Protein AF-A0A1Y3EI95-F1 (afdb_monomer_lite)

Foldseek 3Di:
DDFQFDDKDADVVFLWIWTFHKQKIFIAGNVRHTDDMDGNDQAQADDPCPDDPPGDHGHDRDIWGFQDWEADPVVQWIWTWTLGPQTWIWTAHNVYRHRTDPVDPRDNDDGSDPPDHDYDDDDDDPVD

pLDDT: mean 85.3, std 13.79, range [48.12, 97.56]

Organism: NCBI:txid6335

Structure (mmCIF, N/CA/C/O backbone):
data_AF-A0A1Y3EI95-F1
#
_entry.id   AF-A0A1Y3EI95-F1
#
loop_
_atom_site.group_PDB
_atom_site.id
_atom_site.type_symbol
_atom_site.label_atom_id
_atom_site.label_alt_id
_atom_site.label_comp_id
_atom_site.label_asym_id
_atom_site.label_entity_id
_atom_site.label_seq_id
_atom_site.pdbx_PDB_ins_code
_atom_site.Cartn_x
_atom_site.Cartn_y
_atom_site.Cartn_z
_atom_site.occupancy
_atom_site.B_iso_or_equiv
_atom_site.auth_seq_id
_atom_site.auth_comp_id
_atom_site.auth_asym_id
_atom_site.auth_atom_id
_atom_site.pdbx_PDB_model_num
ATOM 1 N N . MET A 1 1 ? -16.017 -9.640 -7.276 1.00 48.12 1 MET A N 1
ATOM 2 C CA . MET A 1 1 ? -14.740 -8.898 -7.353 1.00 48.12 1 MET A CA 1
ATOM 3 C C . MET A 1 1 ? -13.658 -9.841 -6.858 1.00 48.12 1 MET A C 1
ATOM 5 O O . MET A 1 1 ? -13.795 -10.327 -5.745 1.00 48.12 1 MET A O 1
ATOM 9 N N . VAL A 1 2 ? -12.689 -10.209 -7.697 1.00 50.47 2 VAL A N 1
ATOM 10 C CA . VAL A 1 2 ? -11.598 -11.124 -7.316 1.00 50.47 2 VAL A CA 1
ATOM 11 C C . VAL A 1 2 ? -10.387 -10.266 -6.974 1.00 50.47 2 VAL A C 1
ATOM 13 O O . VAL A 1 2 ? -9.970 -9.453 -7.795 1.00 50.47 2 VAL A O 1
ATOM 16 N N . PHE A 1 3 ? -9.857 -10.409 -5.762 1.00 52.97 3 PHE A N 1
ATOM 17 C CA . PHE A 1 3 ? -8.647 -9.716 -5.337 1.00 52.97 3 PHE A CA 1
ATOM 18 C C . PHE A 1 3 ? -7.456 -10.666 -5.462 1.00 52.97 3 PHE A C 1
ATOM 20 O O . PHE A 1 3 ? -7.481 -11.760 -4.905 1.00 52.97 3 PHE A O 1
ATOM 27 N N . PHE A 1 4 ? -6.403 -10.239 -6.155 1.00 60.66 4 PHE A N 1
ATOM 28 C CA . PHE A 1 4 ? -5.096 -10.889 -6.072 1.00 60.66 4 PHE A CA 1
ATOM 29 C C . PHE A 1 4 ? -4.398 -10.365 -4.816 1.00 60.66 4 PHE A C 1
ATOM 31 O O . PHE A 1 4 ? -3.706 -9.348 -4.860 1.00 60.66 4 PHE A O 1
ATOM 38 N N . LEU A 1 5 ? -4.716 -10.995 -3.683 1.00 65.75 5 LEU A N 1
ATOM 39 C CA . LEU A 1 5 ? -4.267 -10.617 -2.344 1.00 65.75 5 LEU A CA 1
ATOM 40 C C . LEU A 1 5 ? -2.812 -11.035 -2.135 1.00 65.75 5 LEU A C 1
ATOM 42 O O . LEU A 1 5 ? -2.454 -12.166 -2.453 1.00 65.75 5 LEU A O 1
ATOM 46 N N . VAL A 1 6 ? -2.008 -10.137 -1.569 1.00 81.00 6 VAL A N 1
ATOM 47 C CA . VAL A 1 6 ? -0.659 -10.457 -1.084 1.00 81.00 6 VAL A CA 1
ATOM 48 C C . VAL A 1 6 ? -0.623 -10.324 0.436 1.00 81.00 6 VAL A C 1
ATOM 50 O O . VAL A 1 6 ? -0.241 -11.265 1.114 1.00 81.00 6 VAL A O 1
AT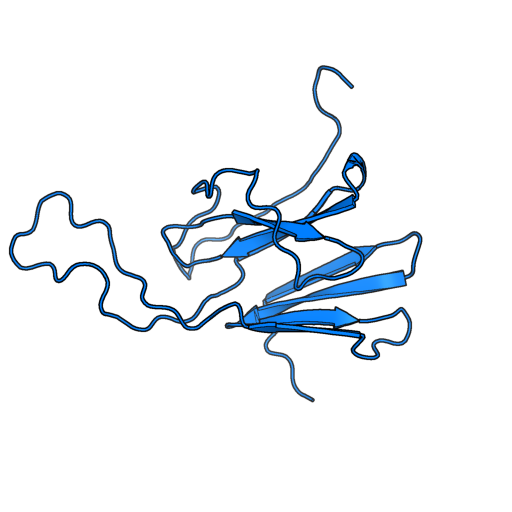OM 53 N N . GLU A 1 7 ? -1.127 -9.210 0.973 1.00 90.69 7 GLU A N 1
ATOM 54 C CA . GLU A 1 7 ? -1.109 -8.918 2.410 1.00 90.69 7 GLU A CA 1
ATOM 55 C C . GLU A 1 7 ? -2.451 -8.350 2.893 1.00 90.69 7 GLU A C 1
ATOM 57 O O . GLU A 1 7 ? -3.144 -7.629 2.162 1.00 90.69 7 GLU A O 1
ATOM 62 N N . VAL A 1 8 ? -2.809 -8.630 4.150 1.00 94.94 8 VAL A N 1
ATOM 63 C CA . VAL A 1 8 ? -4.029 -8.117 4.792 1.00 94.94 8 VAL A CA 1
ATOM 64 C C . VAL A 1 8 ? -3.781 -7.765 6.255 1.00 94.94 8 VAL A C 1
ATOM 66 O O . VAL A 1 8 ? -3.193 -8.542 7.001 1.00 94.94 8 VAL A O 1
ATOM 69 N N . VAL A 1 9 ? -4.262 -6.595 6.681 1.00 96.25 9 VAL A N 1
ATOM 70 C CA . VAL A 1 9 ? -4.227 -6.170 8.089 1.00 96.25 9 VAL A CA 1
ATOM 71 C C . VAL A 1 9 ? -5.550 -5.535 8.501 1.00 96.25 9 VAL A C 1
ATOM 73 O O . VAL A 1 9 ? -6.162 -4.775 7.747 1.00 96.25 9 VAL A O 1
ATOM 76 N N . GLU A 1 10 ? -5.980 -5.808 9.729 1.00 95.56 10 GLU A N 1
ATOM 77 C CA . GLU A 1 10 ? -7.182 -5.227 10.322 1.00 95.56 10 GLU A CA 1
ATOM 78 C C . GLU A 1 10 ? -6.822 -4.224 11.424 1.00 95.56 10 GLU A C 1
ATOM 80 O O . GLU A 1 10 ? -6.004 -4.483 12.307 1.00 95.56 10 GLU A O 1
ATOM 85 N N . ARG A 1 11 ? -7.486 -3.065 11.417 1.00 93.88 11 ARG A N 1
ATOM 86 C CA . ARG A 1 11 ? -7.451 -2.113 12.528 1.00 93.88 11 ARG A CA 1
ATOM 87 C C . ARG A 1 11 ? -8.530 -2.469 13.547 1.00 93.88 11 ARG A C 1
ATOM 89 O O . ARG A 1 11 ? -9.654 -1.980 13.440 1.00 93.88 11 ARG A O 1
ATOM 96 N N . LEU A 1 12 ? -8.143 -3.227 14.570 1.00 87.81 12 LEU A N 1
ATOM 97 C CA . LEU A 1 12 ? -9.036 -3.797 15.593 1.00 87.81 12 LEU A CA 1
ATOM 98 C C . LEU A 1 12 ? -10.041 -2.801 16.205 1.00 87.81 12 LEU A C 1
ATOM 100 O O . LEU A 1 12 ? -11.210 -3.125 16.361 1.00 87.81 12 LEU A O 1
ATOM 104 N N . TYR A 1 13 ? -9.633 -1.560 16.495 1.00 88.06 13 TYR A N 1
ATOM 105 C CA . TYR A 1 13 ? -10.526 -0.559 17.106 1.00 88.06 13 TYR A CA 1
ATOM 106 C C . TYR A 1 13 ? -11.662 -0.072 16.197 1.00 88.06 13 TYR A C 1
ATOM 108 O O . TYR A 1 13 ? -12.672 0.414 16.692 1.00 88.06 13 TYR A O 1
ATOM 116 N N . THR A 1 14 ? -11.483 -0.125 14.876 1.00 91.44 14 THR A N 1
ATOM 117 C CA . THR A 1 14 ? -12.458 0.412 13.912 1.00 91.44 14 THR A CA 1
ATOM 118 C C . THR A 1 14 ? -13.055 -0.665 13.010 1.00 91.44 14 THR A C 1
ATOM 120 O O . THR A 1 14 ? -13.885 -0.333 12.169 1.00 91.44 14 THR A O 1
ATOM 123 N N . GLY A 1 15 ? -12.570 -1.909 13.093 1.00 94.50 15 GLY A N 1
ATOM 124 C CA . GLY A 1 15 ? -12.889 -2.987 12.149 1.00 94.50 15 GLY A CA 1
ATOM 125 C C . GLY A 1 15 ? -12.520 -2.658 10.698 1.00 94.50 15 GLY A C 1
ATOM 126 O O . GLY A 1 15 ? -13.103 -3.190 9.766 1.00 94.50 15 GLY A O 1
ATOM 127 N N . ARG A 1 16 ? -11.610 -1.702 10.467 1.00 95.81 16 ARG A N 1
ATOM 128 C CA . ARG A 1 16 ? -11.244 -1.283 9.103 1.00 95.81 16 ARG A CA 1
ATOM 129 C C . ARG A 1 16 ? -10.184 -2.236 8.573 1.00 95.81 16 ARG A C 1
ATOM 131 O O . ARG A 1 16 ? -9.178 -2.441 9.249 1.00 95.81 16 ARG A O 1
ATOM 138 N N . VAL A 1 17 ? -10.383 -2.753 7.369 1.00 96.75 17 VAL A N 1
ATOM 139 C CA . VAL A 1 17 ? -9.481 -3.721 6.739 1.00 96.75 17 VAL A CA 1
ATOM 140 C C . VAL A 1 17 ? -8.676 -3.026 5.650 1.00 96.75 17 VAL A C 1
ATOM 142 O O . VAL A 1 17 ? -9.225 -2.271 4.846 1.00 96.75 17 VAL A O 1
ATOM 145 N N . TYR A 1 18 ? -7.374 -3.280 5.618 1.00 97.31 18 TYR A N 1
ATOM 146 C CA . TYR A 1 18 ? -6.494 -2.849 4.540 1.00 97.31 18 TYR A CA 1
ATOM 147 C C . TYR A 1 18 ? -5.961 -4.073 3.827 1.00 97.31 18 TYR A C 1
ATOM 149 O O . TYR A 1 18 ? -5.532 -5.038 4.456 1.00 97.31 18 TYR A O 1
ATOM 157 N N . VAL A 1 19 ? -6.001 -4.011 2.507 1.00 96.88 19 VAL A N 1
ATOM 158 C CA . VAL A 1 19 ? -5.655 -5.123 1.636 1.00 96.88 19 VAL A CA 1
ATOM 159 C C . VAL A 1 19 ? -4.667 -4.622 0.606 1.00 96.88 19 VAL A C 1
ATOM 161 O O . VAL A 1 19 ? -4.976 -3.688 -0.135 1.00 96.88 19 VAL A O 1
ATOM 164 N N . ALA A 1 20 ? -3.506 -5.255 0.530 1.00 95.50 20 ALA A N 1
ATOM 165 C CA . ALA A 1 20 ? -2.519 -4.970 -0.494 1.00 95.50 20 ALA A CA 1
ATOM 166 C C . ALA A 1 20 ? -2.429 -6.151 -1.465 1.00 95.50 20 ALA A C 1
ATOM 168 O O . ALA A 1 20 ? -2.362 -7.312 -1.061 1.00 95.50 20 ALA A O 1
ATOM 169 N N . GLY A 1 21 ? -2.485 -5.844 -2.756 1.00 92.75 21 GLY A N 1
ATOM 170 C CA . GLY A 1 21 ? -2.430 -6.820 -3.838 1.00 92.75 21 GLY A CA 1
ATOM 171 C C . GLY A 1 21 ? -1.350 -6.473 -4.850 1.00 92.75 21 GLY A C 1
ATOM 172 O O . GLY A 1 21 ? -0.496 -5.630 -4.594 1.00 92.75 21 GLY A O 1
ATOM 173 N N . VAL A 1 22 ? -1.398 -7.068 -6.036 1.00 94.50 22 VAL A N 1
ATOM 174 C CA . VAL A 1 22 ? -0.538 -6.616 -7.140 1.00 94.50 22 VAL A CA 1
ATOM 175 C C . VAL A 1 22 ? -1.069 -5.285 -7.679 1.00 94.50 22 VAL A C 1
ATOM 177 O O . VAL A 1 22 ? -2.256 -5.170 -7.986 1.00 94.50 22 VAL A O 1
ATOM 180 N N . ASN A 1 23 ? -0.203 -4.270 -7.769 1.00 95.38 23 ASN A N 1
ATOM 181 C CA . ASN A 1 23 ? -0.483 -2.926 -8.297 1.00 95.38 23 ASN A CA 1
ATOM 182 C C . ASN A 1 23 ? -1.594 -2.139 -7.585 1.00 95.38 23 ASN A C 1
ATOM 184 O O . ASN A 1 23 ? -2.025 -1.087 -8.069 1.00 95.38 23 ASN A O 1
ATOM 188 N N . ARG A 1 24 ? -2.105 -2.636 -6.457 1.00 95.88 24 ARG A N 1
ATOM 189 C CA . ARG A 1 24 ? -3.316 -2.114 -5.827 1.00 95.88 24 ARG A CA 1
ATOM 190 C C . ARG A 1 24 ? -3.230 -2.161 -4.311 1.00 95.88 24 ARG A C 1
ATOM 192 O O . ARG A 1 24 ? -2.740 -3.127 -3.731 1.00 95.88 24 ARG A O 1
ATOM 199 N N . LEU A 1 25 ? -3.806 -1.143 -3.686 1.00 97.50 25 LEU A N 1
ATOM 200 C CA . LEU A 1 25 ? -4.054 -1.067 -2.253 1.00 97.50 25 LEU A CA 1
ATOM 201 C C . LEU A 1 25 ? -5.516 -0.683 -2.028 1.00 97.50 25 LEU A C 1
ATOM 203 O O . LEU A 1 25 ? -6.015 0.254 -2.650 1.00 97.50 25 LEU A O 1
ATOM 207 N N . TYR A 1 26 ? -6.190 -1.380 -1.122 1.00 97.19 26 TYR A N 1
ATOM 208 C CA . TYR A 1 26 ? -7.599 -1.178 -0.812 1.00 97.19 26 TYR A CA 1
ATOM 209 C C . TYR A 1 26 ? -7.794 -0.896 0.671 1.00 97.19 26 TYR 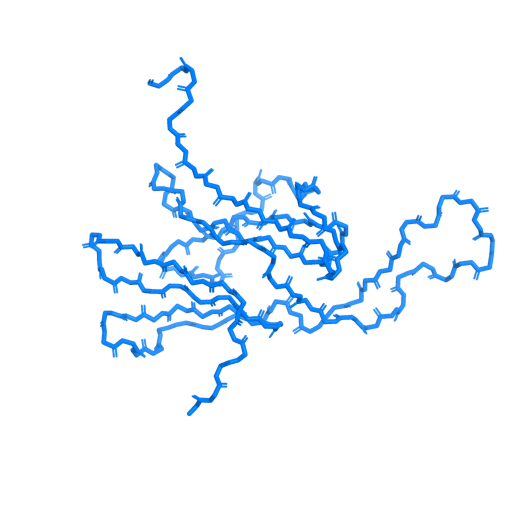A C 1
ATOM 211 O O . TYR A 1 26 ? -7.116 -1.454 1.535 1.00 97.19 26 TYR A O 1
ATOM 219 N N . GLN A 1 27 ? -8.777 -0.053 0.953 1.00 97.56 27 GLN A N 1
ATOM 220 C CA . GLN A 1 27 ? -9.291 0.227 2.282 1.00 97.56 27 GLN A CA 1
ATOM 221 C C . GLN A 1 27 ? -10.769 -0.148 2.297 1.00 97.56 27 GLN A C 1
ATOM 223 O O . GLN A 1 27 ? -11.559 0.414 1.534 1.00 97.56 27 GLN A O 1
ATOM 228 N N . LEU A 1 28 ? -11.146 -1.064 3.182 1.00 97.00 28 LEU A N 1
ATOM 229 C CA . LEU A 1 28 ? -12.512 -1.545 3.345 1.00 97.00 28 LEU A CA 1
ATOM 230 C C . LEU A 1 28 ? -13.012 -1.258 4.760 1.00 97.00 28 LEU A C 1
ATOM 232 O O . LEU A 1 28 ? -12.233 -1.215 5.712 1.00 97.00 28 LEU A O 1
ATOM 236 N N . ASN A 1 29 ? -14.317 -1.059 4.914 1.00 96.06 29 ASN A N 1
ATOM 237 C CA . ASN A 1 29 ? -14.927 -0.976 6.240 1.00 96.06 29 ASN A CA 1
ATOM 238 C C . ASN A 1 29 ? -15.091 -2.372 6.874 1.00 96.06 29 ASN A C 1
ATOM 240 O O . ASN A 1 29 ? -14.737 -3.387 6.276 1.00 96.06 29 ASN A O 1
ATOM 244 N N . SER A 1 30 ? -15.686 -2.417 8.066 1.00 95.81 30 SER A N 1
ATOM 245 C CA . SER A 1 30 ? -15.948 -3.655 8.817 1.00 95.81 30 SER A CA 1
ATOM 246 C C . SER A 1 30 ? -16.877 -4.644 8.120 1.00 95.81 30 SER A C 1
ATOM 248 O O . SER A 1 30 ? -16.869 -5.823 8.446 1.00 95.81 30 SER A O 1
ATOM 250 N N . ASN A 1 31 ? -17.654 -4.183 7.141 1.00 96.06 31 ASN A N 1
ATOM 251 C CA . ASN A 1 31 ? -18.535 -5.021 6.330 1.00 96.06 31 ASN A CA 1
ATOM 252 C C . ASN A 1 31 ? -17.881 -5.397 4.990 1.00 96.06 31 ASN A C 1
ATOM 254 O O . ASN A 1 31 ? -18.579 -5.797 4.061 1.00 96.06 31 ASN A O 1
ATOM 258 N N . LEU A 1 32 ? -16.559 -5.213 4.866 1.00 95.25 32 LEU A N 1
ATOM 259 C CA . LEU A 1 32 ? -15.776 -5.441 3.649 1.00 95.25 32 LEU A CA 1
ATOM 260 C C . LEU A 1 32 ? -16.260 -4.625 2.438 1.00 95.25 32 LEU A C 1
ATOM 262 O O . LEU A 1 32 ? -16.016 -4.990 1.288 1.00 95.25 32 LEU A O 1
ATOM 266 N N . LEU A 1 33 ? -16.920 -3.490 2.680 1.00 96.56 33 LEU A N 1
ATOM 267 C CA . LEU A 1 33 ? -17.298 -2.554 1.626 1.00 96.56 33 LEU A CA 1
ATOM 268 C C . LEU A 1 33 ? -16.129 -1.619 1.335 1.00 96.56 33 LEU A C 1
ATOM 270 O O . LEU A 1 33 ? -15.536 -1.039 2.250 1.00 96.56 33 LEU A O 1
ATOM 274 N N . LEU A 1 34 ? -15.821 -1.459 0.049 1.00 96.44 34 LEU A N 1
ATOM 275 C CA . LEU A 1 34 ? -14.744 -0.599 -0.424 1.00 96.44 34 LEU A CA 1
ATOM 276 C C . LEU A 1 34 ? -14.991 0.859 -0.006 1.00 96.44 34 LEU A C 1
ATOM 278 O O . LEU A 1 34 ? -16.028 1.434 -0.323 1.00 96.44 34 LEU A O 1
ATOM 282 N N . GLN A 1 35 ? -14.019 1.460 0.681 1.00 96.50 35 GLN A N 1
ATOM 283 C CA . GLN A 1 35 ? -14.027 2.880 1.049 1.00 96.50 35 GLN A CA 1
ATOM 284 C C . GLN A 1 35 ? -13.038 3.701 0.221 1.00 96.50 35 GLN A C 1
ATOM 286 O O . GLN A 1 35 ? -13.316 4.851 -0.099 1.00 96.50 35 GLN A O 1
ATOM 291 N N . SER A 1 36 ? -11.871 3.135 -0.091 1.00 96.69 36 SER A N 1
ATOM 292 C CA . SER A 1 36 ? -10.857 3.775 -0.931 1.00 96.69 36 SER A CA 1
ATOM 293 C C . SER A 1 36 ? -10.004 2.721 -1.633 1.00 96.69 36 SER A C 1
ATOM 295 O O . SER A 1 36 ? -9.842 1.606 -1.130 1.00 96.69 36 SER A O 1
ATOM 297 N N . GLN A 1 37 ? -9.461 3.083 -2.793 1.00 96.44 37 GLN A N 1
ATOM 298 C CA . GLN A 1 37 ? -8.514 2.282 -3.559 1.00 96.44 37 GLN A CA 1
ATOM 299 C C . GLN A 1 37 ? -7.405 3.172 -4.115 1.00 96.44 37 GLN A C 1
ATOM 301 O O . GLN A 1 37 ? -7.643 4.326 -4.470 1.00 96.44 37 GLN A O 1
ATOM 306 N N . VAL A 1 38 ? -6.203 2.618 -4.219 1.00 96.50 38 VAL A N 1
ATOM 307 C CA . VAL A 1 38 ? -5.021 3.302 -4.744 1.00 96.50 38 VAL A CA 1
ATOM 308 C C . VAL A 1 38 ? -4.317 2.389 -5.734 1.00 96.50 38 VAL A C 1
ATOM 310 O O . VAL A 1 38 ? -4.141 1.197 -5.475 1.00 96.50 38 VAL A O 1
ATOM 313 N N . GLU A 1 39 ? -3.899 2.957 -6.861 1.00 95.88 39 GLU A N 1
ATOM 314 C CA . GLU A 1 39 ? -2.990 2.290 -7.791 1.00 95.88 39 GLU A CA 1
ATOM 315 C C . GLU A 1 39 ? -1.568 2.435 -7.249 1.00 95.88 39 GLU A C 1
ATOM 317 O O . GLU A 1 39 ? -1.101 3.543 -6.984 1.00 95.88 39 GLU A O 1
ATOM 322 N N . THR A 1 40 ? -0.892 1.313 -7.026 1.00 93.75 40 THR A N 1
ATOM 323 C CA . THR A 1 40 ? 0.497 1.287 -6.547 1.00 93.75 40 THR A CA 1
ATOM 324 C C . THR A 1 40 ? 1.480 0.897 -7.650 1.00 93.75 40 THR A C 1
ATOM 326 O O . THR A 1 40 ? 2.685 0.884 -7.413 1.00 93.75 40 THR A O 1
ATOM 329 N N . GLY A 1 41 ? 0.976 0.585 -8.842 1.00 92.56 41 GLY A N 1
ATOM 330 C CA . GLY A 1 41 ? 1.733 0.239 -10.035 1.00 92.56 41 GLY A CA 1
ATOM 331 C C . GLY A 1 41 ? 0.786 -0.121 -11.193 1.00 92.56 41 GLY A C 1
ATOM 332 O O . GLY A 1 41 ? -0.425 0.089 -11.068 1.00 92.56 41 GLY A O 1
ATOM 333 N N . PRO A 1 42 ? 1.302 -0.689 -12.293 1.00 92.81 42 PRO A N 1
ATOM 334 C CA . PRO A 1 42 ? 2.723 -0.915 -12.544 1.00 92.81 42 PRO A CA 1
ATOM 335 C C . PRO A 1 42 ? 3.474 0.412 -12.681 1.00 92.81 42 PRO A C 1
ATOM 337 O O . PRO A 1 42 ? 2.879 1.449 -12.972 1.00 92.81 42 PRO A O 1
ATOM 340 N N . ALA A 1 43 ? 4.783 0.394 -12.465 1.00 89.62 43 ALA A N 1
ATOM 341 C CA . ALA A 1 43 ? 5.617 1.574 -12.655 1.00 89.62 43 ALA A CA 1
ATOM 342 C C . ALA A 1 43 ? 6.900 1.213 -13.396 1.00 89.62 43 ALA A C 1
ATOM 344 O O . ALA A 1 43 ? 7.282 0.046 -13.488 1.00 89.62 43 ALA A O 1
ATOM 345 N N . ARG A 1 44 ? 7.554 2.230 -13.963 1.00 84.19 44 ARG A N 1
ATOM 346 C CA . ARG A 1 44 ? 8.884 2.052 -14.540 1.00 84.19 44 ARG A CA 1
ATOM 347 C C . ARG A 1 44 ? 9.860 1.820 -13.402 1.00 84.19 44 ARG A C 1
ATOM 349 O O . ARG A 1 44 ? 10.078 2.727 -12.602 1.00 84.19 44 ARG A O 1
ATOM 356 N N . ASP A 1 45 ? 10.390 0.611 -13.345 1.00 74.81 45 ASP A N 1
ATOM 357 C CA . ASP A 1 45 ? 11.309 0.159 -12.314 1.00 74.81 45 ASP A CA 1
ATOM 358 C C . ASP A 1 45 ? 12.388 -0.713 -12.952 1.00 74.81 45 ASP A C 1
ATOM 360 O O . ASP A 1 45 ? 12.111 -1.558 -13.807 1.00 74.81 45 ASP A O 1
ATOM 364 N N . GLY A 1 46 ? 13.634 -0.447 -12.587 1.00 65.12 46 GLY A N 1
ATOM 365 C CA . GLY A 1 46 ? 14.810 -1.081 -13.158 1.00 65.12 46 GLY A CA 1
ATOM 366 C C . GLY A 1 46 ? 15.993 -0.902 -12.223 1.00 65.12 46 GLY A C 1
ATOM 367 O O . GLY A 1 46 ? 16.042 0.057 -11.453 1.00 65.12 46 GLY A O 1
ATOM 368 N N . THR A 1 47 ? 16.926 -1.843 -12.286 1.00 58.41 47 THR A N 1
ATOM 369 C CA . THR A 1 47 ? 18.079 -1.921 -11.390 1.00 58.41 47 THR A CA 1
ATOM 370 C C . THR A 1 47 ? 18.917 -0.643 -11.450 1.00 58.41 47 THR A C 1
ATOM 372 O O . THR A 1 47 ? 19.063 -0.029 -12.511 1.00 58.41 47 THR A O 1
ATOM 375 N N . ILE A 1 48 ? 19.495 -0.239 -10.316 1.00 55.94 48 ILE A N 1
ATOM 376 C CA . ILE A 1 48 ? 20.575 0.749 -10.306 1.00 55.94 48 ILE A CA 1
ATOM 377 C C . ILE A 1 48 ? 21.762 0.102 -11.030 1.00 55.94 48 ILE A C 1
ATOM 379 O O . ILE A 1 48 ? 22.459 -0.742 -10.478 1.00 55.94 48 ILE A O 1
ATOM 383 N N . CYS A 1 49 ? 21.950 0.461 -12.297 1.00 57.97 49 CYS A N 1
ATOM 384 C CA . CYS A 1 49 ? 23.099 0.050 -13.088 1.00 57.97 49 CYS A CA 1
ATOM 385 C C . CYS A 1 49 ? 24.328 0.801 -12.555 1.00 57.97 49 CYS A C 1
ATOM 387 O O . CYS A 1 49 ? 24.581 1.933 -12.963 1.00 57.97 49 CYS A O 1
ATOM 389 N N . THR A 1 50 ? 25.054 0.235 -11.592 1.00 54.12 50 THR A N 1
ATOM 390 C CA . THR A 1 50 ? 26.270 0.885 -11.080 1.00 54.12 50 THR A CA 1
ATOM 391 C C . THR A 1 50 ? 27.449 0.780 -12.048 1.00 54.12 50 THR A C 1
ATOM 393 O O . THR A 1 50 ? 28.270 1.687 -12.039 1.00 54.12 50 THR A O 1
ATOM 396 N N . ASP A 1 51 ? 27.507 -0.231 -12.931 1.00 54.62 51 ASP A N 1
ATOM 397 C CA . ASP A 1 51 ? 28.743 -0.522 -13.687 1.00 54.62 51 ASP A CA 1
ATOM 398 C C . ASP A 1 51 ? 28.571 -1.057 -15.129 1.00 54.62 51 ASP A C 1
ATOM 400 O O . ASP A 1 51 ? 29.570 -1.345 -15.786 1.00 54.62 51 ASP A O 1
ATOM 404 N N . ASP A 1 52 ? 27.350 -1.199 -15.661 1.00 53.56 52 ASP A N 1
ATOM 405 C CA . ASP A 1 52 ? 27.139 -1.757 -17.011 1.00 53.56 52 ASP A CA 1
ATOM 406 C C . ASP A 1 52 ? 26.717 -0.674 -18.031 1.00 53.56 52 ASP A C 1
ATOM 408 O O . ASP A 1 52 ? 25.593 -0.169 -17.953 1.00 53.56 52 ASP A O 1
ATOM 412 N N . PRO A 1 53 ? 27.573 -0.315 -19.012 1.00 57.34 53 PRO A N 1
ATOM 413 C CA . PRO A 1 53 ? 27.256 0.675 -20.043 1.00 57.34 53 PRO A CA 1
ATOM 414 C C . PRO A 1 53 ? 26.166 0.223 -21.035 1.00 57.34 53 PRO A C 1
ATOM 416 O O . PRO A 1 53 ? 25.683 1.051 -21.807 1.00 57.34 53 PRO A O 1
ATOM 419 N N . ALA A 1 54 ? 25.769 -1.055 -21.030 1.00 59.97 54 ALA A N 1
ATOM 420 C CA . ALA A 1 54 ? 24.654 -1.587 -21.819 1.00 59.97 54 ALA A CA 1
ATOM 421 C C . ALA A 1 54 ? 23.326 -1.654 -21.036 1.00 59.97 54 ALA A C 1
ATOM 423 O O . ALA A 1 54 ? 22.289 -2.006 -21.605 1.00 59.97 54 ALA A O 1
ATOM 424 N N . CYS A 1 55 ? 23.340 -1.328 -19.742 1.00 61.44 55 CYS A N 1
ATOM 425 C CA . CYS A 1 55 ? 22.172 -1.393 -18.874 1.00 61.44 55 CYS A CA 1
ATOM 426 C C . CYS A 1 55 ? 21.311 -0.139 -19.062 1.00 61.44 55 CYS A C 1
ATOM 428 O O . CYS A 1 55 ? 21.691 0.961 -18.666 1.00 61.44 55 CYS A O 1
ATOM 430 N N . ASP A 1 56 ? 20.154 -0.308 -19.705 1.00 56.91 56 ASP A N 1
ATOM 431 C CA . ASP A 1 56 ? 19.163 0.752 -19.897 1.00 56.91 56 ASP A CA 1
ATOM 432 C C . ASP A 1 56 ? 18.515 1.109 -18.544 1.00 56.91 56 ASP A C 1
ATOM 434 O O . ASP A 1 56 ? 17.786 0.288 -17.966 1.00 56.91 56 ASP A O 1
ATOM 438 N N . PRO A 1 57 ? 18.779 2.305 -17.986 1.00 54.53 57 PRO A N 1
ATOM 439 C CA . PRO A 1 57 ? 18.303 2.647 -16.663 1.00 54.53 57 PRO A CA 1
ATOM 440 C C . PRO A 1 57 ? 16.786 2.890 -16.699 1.00 54.53 57 PRO A C 1
ATOM 442 O O . PRO A 1 57 ? 16.294 3.899 -17.199 1.00 54.53 57 PRO A O 1
ATOM 445 N N . ARG A 1 58 ? 16.041 1.990 -16.047 1.00 61.97 58 ARG A N 1
ATOM 446 C CA . ARG A 1 58 ? 14.638 2.173 -15.613 1.00 61.97 58 ARG A CA 1
ATOM 447 C C . ARG A 1 58 ? 13.586 2.314 -16.724 1.00 61.97 58 ARG A C 1
ATOM 449 O O . ARG A 1 58 ? 12.684 3.150 -16.629 1.00 61.97 58 ARG A O 1
ATOM 456 N N . THR A 1 59 ? 13.612 1.471 -17.751 1.00 61.78 59 THR A N 1
ATOM 457 C CA . THR A 1 59 ? 12.575 1.499 -18.805 1.00 61.78 59 THR A CA 1
ATOM 458 C C . THR A 1 59 ? 11.546 0.378 -18.727 1.00 61.78 59 THR A C 1
ATOM 460 O O . THR A 1 59 ? 10.478 0.515 -19.334 1.00 61.78 59 THR A O 1
ATOM 463 N N . ARG A 1 60 ? 11.788 -0.689 -17.957 1.00 75.69 60 ARG A N 1
ATOM 464 C CA . ARG A 1 60 ? 10.836 -1.796 -17.853 1.00 75.69 60 ARG A CA 1
ATOM 465 C C . ARG A 1 60 ? 9.633 -1.399 -17.000 1.00 75.69 60 ARG A C 1
ATOM 467 O O . ARG A 1 60 ? 9.763 -0.994 -15.848 1.00 75.69 60 ARG A O 1
ATOM 474 N N . LEU A 1 61 ? 8.447 -1.520 -17.590 1.00 86.06 61 LEU A N 1
ATOM 475 C CA . LEU A 1 61 ? 7.197 -1.448 -16.849 1.00 86.06 61 LEU A CA 1
ATOM 476 C C . LEU A 1 61 ? 7.064 -2.735 -16.028 1.00 86.06 61 LEU A C 1
ATOM 478 O O . LEU A 1 61 ? 6.991 -3.825 -16.600 1.00 86.06 61 LEU A O 1
ATOM 482 N N . SER A 1 62 ? 7.075 -2.597 -14.708 1.00 88.44 62 SER A N 1
ATOM 483 C CA . SER A 1 62 ? 7.091 -3.712 -13.764 1.00 88.44 62 SER A CA 1
ATOM 484 C C . SER A 1 62 ? 5.911 -3.615 -12.804 1.00 88.44 62 SER A C 1
ATOM 486 O O . SER A 1 62 ? 5.523 -2.525 -12.372 1.00 88.44 62 SER A O 1
ATOM 488 N N . ASP A 1 63 ? 5.339 -4.770 -12.475 1.00 92.56 63 ASP A N 1
ATOM 489 C CA . ASP A 1 63 ? 4.268 -4.870 -11.492 1.00 92.56 63 ASP A CA 1
ATOM 490 C C . ASP A 1 63 ? 4.803 -4.651 -10.077 1.00 92.56 63 ASP A C 1
ATOM 492 O O . ASP A 1 63 ? 5.852 -5.164 -9.689 1.00 92.56 63 ASP A O 1
ATOM 496 N N . ASN A 1 64 ? 4.034 -3.914 -9.288 1.00 93.12 64 ASN A N 1
ATOM 497 C CA . ASN A 1 64 ? 4.257 -3.746 -7.870 1.00 93.12 64 ASN A CA 1
ATOM 498 C C . ASN A 1 64 ? 3.602 -4.886 -7.094 1.00 93.12 64 ASN A C 1
ATOM 500 O O . ASN A 1 64 ? 2.381 -4.914 -6.930 1.00 93.12 64 ASN A O 1
ATOM 504 N N . TYR A 1 65 ? 4.416 -5.771 -6.540 1.00 93.69 65 TYR A N 1
ATOM 505 C CA . TYR A 1 65 ? 3.982 -6.715 -5.526 1.00 93.69 65 TYR A CA 1
ATOM 506 C C . TYR A 1 65 ? 4.141 -6.035 -4.170 1.00 93.69 65 TYR A C 1
ATOM 508 O O . TYR A 1 65 ? 5.257 -5.753 -3.742 1.00 93.69 65 TYR A O 1
ATOM 516 N N . ASN A 1 66 ? 3.032 -5.739 -3.491 1.00 93.50 66 ASN A N 1
ATOM 517 C CA . ASN A 1 66 ? 3.100 -5.189 -2.139 1.00 93.50 66 ASN A CA 1
ATOM 518 C C . ASN A 1 66 ? 3.651 -6.267 -1.191 1.00 93.50 66 ASN A C 1
ATOM 520 O O . ASN A 1 66 ? 2.967 -7.242 -0.906 1.00 93.50 66 ASN A O 1
ATOM 524 N N . LYS A 1 67 ? 4.902 -6.106 -0.750 1.00 93.31 67 LYS A N 1
ATOM 525 C CA . LYS A 1 67 ? 5.695 -7.113 -0.026 1.00 93.31 67 LYS A CA 1
ATOM 526 C C . LYS A 1 67 ? 5.416 -7.157 1.471 1.00 93.31 67 LYS A C 1
ATOM 528 O O . LYS A 1 67 ? 5.695 -8.168 2.097 1.00 93.31 67 LYS A O 1
ATOM 533 N N . ALA A 1 68 ? 4.974 -6.046 2.054 1.00 93.94 68 ALA A N 1
ATOM 534 C CA . ALA A 1 68 ? 4.644 -5.979 3.471 1.00 93.94 68 ALA A CA 1
ATOM 535 C C . ALA A 1 68 ? 3.612 -4.882 3.737 1.00 93.94 68 ALA A C 1
ATOM 537 O O . ALA A 1 68 ? 3.610 -3.830 3.087 1.00 93.94 68 ALA A O 1
ATOM 538 N N . LEU A 1 69 ? 2.757 -5.124 4.727 1.00 96.06 69 LEU A N 1
ATOM 539 C CA . LEU A 1 69 ? 1.696 -4.219 5.144 1.00 96.06 69 LEU A CA 1
ATOM 540 C C . LEU A 1 69 ? 1.606 -4.236 6.669 1.00 96.06 69 LEU A C 1
ATOM 542 O O . LEU A 1 69 ? 1.462 -5.295 7.269 1.00 96.06 69 LEU A O 1
ATOM 546 N N . ALA A 1 70 ? 1.676 -3.071 7.310 1.00 95.56 70 ALA A N 1
ATOM 547 C CA . ALA A 1 70 ? 1.552 -2.985 8.764 1.00 95.56 70 ALA A CA 1
ATOM 548 C C . ALA A 1 70 ? 0.887 -1.684 9.208 1.00 95.56 70 ALA A C 1
ATOM 550 O O . ALA A 1 70 ? 0.979 -0.648 8.549 1.00 95.56 70 ALA A O 1
ATOM 551 N N . ILE A 1 71 ? 0.226 -1.721 10.363 1.00 95.31 71 ILE A N 1
ATOM 552 C CA . ILE A 1 71 ? -0.393 -0.541 10.966 1.00 95.31 71 ILE A CA 1
ATOM 553 C C . ILE A 1 71 ? 0.551 0.033 12.016 1.00 95.31 71 ILE A C 1
ATOM 555 O O . ILE A 1 71 ? 0.872 -0.620 13.006 1.00 95.31 71 ILE A O 1
ATOM 559 N N . TYR A 1 72 ? 0.926 1.300 11.851 1.00 92.50 72 TYR A N 1
ATOM 560 C CA . TYR A 1 72 ? 1.616 2.057 12.884 1.00 92.50 72 TYR A CA 1
ATOM 561 C C . TYR A 1 72 ? 0.622 2.917 13.670 1.00 92.50 72 TYR A C 1
ATOM 563 O O . TYR A 1 72 ? 0.311 4.062 13.324 1.00 92.50 72 TYR A O 1
ATOM 571 N N . HIS A 1 73 ? 0.110 2.337 14.756 1.00 88.88 73 HIS A N 1
ATOM 572 C CA . HIS A 1 73 ? -0.967 2.925 15.554 1.00 88.88 73 HIS A CA 1
ATOM 573 C C . HIS A 1 73 ? -0.620 4.296 16.140 1.00 88.88 73 HIS A C 1
ATOM 575 O O . HIS A 1 73 ? -1.445 5.205 16.062 1.00 88.88 73 HIS A O 1
ATOM 581 N N . LYS A 1 74 ? 0.596 4.469 16.673 1.00 86.75 74 LYS A N 1
ATOM 582 C CA . LYS A 1 74 ? 1.005 5.695 17.378 1.00 86.75 74 LYS A CA 1
ATOM 583 C C . LYS A 1 74 ? 0.924 6.946 16.499 1.00 86.75 74 LYS A C 1
ATOM 585 O O . LYS A 1 74 ? 0.550 8.006 16.983 1.00 86.75 74 LYS A O 1
ATOM 590 N N . GLN A 1 75 ? 1.225 6.817 15.207 1.00 87.06 75 GLN A N 1
ATOM 591 C CA . GLN A 1 75 ? 1.197 7.936 14.259 1.00 87.06 75 GLN A CA 1
ATOM 592 C C . GLN A 1 75 ? -0.027 7.922 13.335 1.00 87.06 75 GLN A C 1
ATOM 594 O O . GLN A 1 75 ? -0.163 8.780 12.464 1.00 87.06 75 GLN A O 1
ATOM 599 N N . THR A 1 76 ? -0.947 6.971 13.523 1.00 91.94 76 THR A N 1
ATOM 600 C CA . THR A 1 76 ? -2.116 6.780 12.650 1.00 91.94 76 THR A CA 1
ATOM 601 C C . THR A 1 76 ? -1.715 6.582 11.178 1.00 91.94 76 THR A C 1
ATOM 603 O O . THR A 1 76 ? -2.310 7.156 10.260 1.00 91.94 76 THR A O 1
ATOM 606 N N . LYS A 1 77 ? -0.683 5.760 10.950 1.00 94.12 77 LYS A N 1
ATOM 607 C CA . LYS A 1 77 ? -0.121 5.491 9.618 1.00 94.12 77 LYS A CA 1
ATOM 608 C C . LYS A 1 77 ? -0.273 4.028 9.220 1.00 94.12 77 LYS A C 1
ATOM 610 O O . LYS A 1 77 ? -0.256 3.134 10.063 1.00 94.12 77 LYS A O 1
ATOM 615 N N . LEU A 1 78 ? -0.409 3.807 7.921 1.00 95.75 78 LEU A N 1
ATOM 616 C CA . LEU A 1 78 ? -0.286 2.518 7.259 1.00 95.75 78 LEU A CA 1
ATOM 617 C C . LEU A 1 78 ? 1.096 2.460 6.607 1.00 95.75 78 LEU A C 1
ATOM 619 O O . LEU A 1 78 ? 1.431 3.353 5.832 1.00 95.75 78 LEU A O 1
ATOM 623 N N . ILE A 1 79 ? 1.884 1.442 6.925 1.00 95.12 79 ILE A N 1
ATOM 624 C CA . ILE A 1 79 ? 3.161 1.160 6.269 1.00 95.12 79 ILE A CA 1
ATOM 625 C C . ILE A 1 79 ? 2.871 0.224 5.103 1.00 95.12 79 ILE A C 1
ATOM 627 O O . ILE A 1 79 ? 2.257 -0.823 5.306 1.00 95.12 79 ILE A O 1
ATOM 631 N N . VAL A 1 80 ? 3.303 0.599 3.902 1.00 94.75 80 VAL A N 1
ATOM 632 C CA . VAL A 1 80 ? 3.144 -0.205 2.687 1.00 94.75 80 VAL A CA 1
ATOM 633 C C . VAL A 1 80 ? 4.499 -0.334 2.013 1.00 94.75 80 VAL A C 1
ATOM 635 O O . VAL A 1 80 ? 5.078 0.677 1.620 1.00 94.75 80 VAL A O 1
ATOM 638 N N . CYS A 1 81 ? 4.992 -1.560 1.883 1.00 93.81 81 CYS A N 1
ATOM 639 C CA . CYS A 1 81 ? 6.262 -1.862 1.234 1.00 93.81 81 CYS A CA 1
ATOM 640 C C . CYS A 1 81 ? 6.034 -2.528 -0.117 1.00 93.81 81 CYS A C 1
ATOM 642 O O . CYS A 1 81 ? 5.141 -3.361 -0.269 1.00 93.81 81 CYS A O 1
ATOM 644 N N . SER A 1 82 ? 6.847 -2.164 -1.097 1.00 91.56 82 SER A N 1
ATOM 645 C CA . SER A 1 82 ? 6.688 -2.529 -2.500 1.00 91.56 82 SER A CA 1
ATOM 646 C C . SER A 1 82 ? 7.880 -3.339 -2.985 1.00 91.56 82 SER A C 1
ATOM 648 O O . SER A 1 82 ? 8.985 -3.128 -2.511 1.00 91.56 82 SER A O 1
ATOM 650 N N . SER A 1 83 ? 7.674 -4.228 -3.957 1.00 90.81 83 SER A N 1
ATOM 651 C CA . SER A 1 83 ? 8.774 -4.873 -4.681 1.00 90.81 83 SER A CA 1
ATOM 652 C C . SER A 1 83 ? 9.517 -3.913 -5.606 1.00 90.81 83 SER A C 1
ATOM 654 O O . SER A 1 83 ? 10.638 -4.205 -6.003 1.00 90.81 83 SER A O 1
ATOM 656 N N . LEU A 1 84 ? 8.888 -2.793 -5.976 1.00 89.19 84 LEU A N 1
ATOM 657 C CA . LEU A 1 84 ? 9.499 -1.814 -6.860 1.00 89.19 84 LEU A CA 1
ATOM 658 C C . LEU A 1 84 ? 10.604 -1.037 -6.143 1.00 89.19 84 LEU A C 1
ATOM 660 O O . LEU A 1 84 ? 10.582 -0.912 -4.915 1.00 89.19 84 LEU A O 1
ATOM 664 N N . TYR A 1 85 ? 11.507 -0.440 -6.916 1.00 85.75 85 TYR A N 1
ATOM 665 C CA . TYR A 1 85 ? 12.554 0.466 -6.442 1.00 85.75 85 TYR A CA 1
ATOM 666 C C . TYR A 1 85 ? 13.406 -0.158 -5.331 1.00 85.75 85 TYR A C 1
ATOM 668 O O . TYR A 1 85 ? 13.682 0.486 -4.324 1.00 85.75 85 TYR A O 1
ATOM 676 N N . ASP A 1 86 ? 13.780 -1.429 -5.501 1.00 84.31 86 ASP A N 1
ATOM 677 C CA . ASP A 1 86 ? 14.565 -2.200 -4.528 1.00 84.31 86 ASP A CA 1
ATOM 678 C C . ASP A 1 86 ? 13.949 -2.238 -3.119 1.00 84.31 86 ASP A C 1
ATOM 680 O O . ASP A 1 86 ? 14.636 -2.122 -2.105 1.00 84.31 86 ASP A O 1
ATOM 684 N N . GLY A 1 87 ? 12.632 -2.447 -3.033 1.00 87.75 87 GLY A N 1
ATOM 685 C CA . GLY A 1 87 ? 12.013 -2.743 -1.743 1.00 87.75 87 GLY A CA 1
ATOM 686 C C . GLY A 1 87 ? 11.638 -1.512 -0.919 1.00 87.75 87 GLY A C 1
ATOM 687 O O . GLY A 1 87 ? 11.773 -1.518 0.312 1.00 87.75 87 GLY A O 1
ATOM 688 N N . HIS A 1 88 ? 11.203 -0.437 -1.578 1.00 88.44 88 HIS A N 1
ATOM 689 C CA . HIS A 1 88 ? 10.855 0.807 -0.896 1.00 88.44 88 HIS A CA 1
ATOM 690 C C . HIS A 1 88 ? 9.572 0.685 -0.055 1.00 88.44 88 HIS A C 1
ATOM 692 O O . HIS A 1 88 ? 8.613 -0.000 -0.431 1.00 88.44 88 HIS A O 1
ATOM 698 N N . CYS A 1 89 ? 9.522 1.398 1.073 1.00 91.69 89 CYS A N 1
ATOM 699 C CA . CYS A 1 89 ? 8.326 1.506 1.910 1.00 91.69 89 CYS A CA 1
ATOM 700 C C . CYS A 1 89 ? 7.828 2.945 2.020 1.00 91.69 89 CYS A C 1
ATOM 702 O O . CYS A 1 89 ? 8.609 3.881 2.162 1.00 91.69 89 CYS A O 1
ATOM 704 N N . ARG A 1 90 ? 6.502 3.105 2.037 1.00 91.62 90 ARG A N 1
ATOM 705 C CA . ARG A 1 90 ? 5.819 4.391 2.199 1.00 91.62 90 ARG A CA 1
ATOM 706 C C . ARG A 1 90 ? 4.867 4.369 3.376 1.00 91.62 90 ARG A C 1
ATOM 708 O O . ARG A 1 90 ? 4.194 3.370 3.635 1.00 91.62 90 ARG A O 1
ATOM 715 N N . LEU A 1 91 ? 4.758 5.513 4.042 1.00 93.75 91 LEU A N 1
ATOM 716 C CA . LEU A 1 91 ? 3.706 5.757 5.017 1.00 93.75 91 LEU A CA 1
ATOM 717 C C . LEU A 1 91 ? 2.492 6.388 4.338 1.00 93.75 91 LEU A C 1
ATOM 719 O O . LEU A 1 91 ? 2.611 7.298 3.522 1.00 93.75 91 LEU A O 1
ATOM 723 N N . ARG A 1 92 ? 1.304 5.918 4.702 1.00 94.62 92 ARG A N 1
ATOM 724 C CA . ARG A 1 92 ? 0.016 6.433 4.226 1.00 94.62 92 ARG A CA 1
ATOM 725 C C . ARG A 1 92 ? -0.912 6.724 5.392 1.00 94.62 92 ARG A C 1
ATOM 727 O O . ARG A 1 92 ? -0.771 6.161 6.476 1.00 94.62 92 ARG A O 1
ATOM 734 N N . ASN A 1 93 ? -1.873 7.614 5.195 1.00 94.62 93 ASN A N 1
ATOM 735 C CA . ASN A 1 93 ? -2.860 7.929 6.224 1.00 94.62 93 ASN A CA 1
ATOM 736 C C . ASN A 1 93 ? -3.883 6.780 6.384 1.00 94.62 93 ASN A C 1
ATOM 738 O O . ASN A 1 93 ? -4.434 6.301 5.398 1.00 94.62 93 ASN A O 1
ATOM 742 N N . LEU A 1 94 ? -4.183 6.358 7.622 1.00 94.94 94 LEU A N 1
ATOM 743 C CA . LEU A 1 94 ? -5.181 5.300 7.880 1.00 94.94 94 LEU A CA 1
ATOM 744 C C . LEU A 1 94 ? -6.626 5.725 7.559 1.00 94.94 94 LEU A C 1
ATOM 746 O O . LEU A 1 94 ? -7.485 4.884 7.299 1.00 94.94 94 LEU A O 1
ATOM 750 N N . TYR A 1 95 ? -6.935 7.020 7.607 1.00 93.75 95 TYR A N 1
ATOM 751 C CA . TYR A 1 95 ? -8.265 7.530 7.278 1.00 93.75 95 TYR A CA 1
ATOM 752 C C . TYR A 1 95 ? -8.511 7.582 5.772 1.00 93.75 95 TYR A C 1
ATOM 754 O O . TYR A 1 95 ? -9.630 7.288 5.342 1.00 93.75 95 TYR A O 1
ATOM 762 N N . ASN A 1 96 ? -7.466 7.907 5.008 1.00 94.81 96 ASN A N 1
ATOM 763 C CA . ASN A 1 96 ? -7.472 7.958 3.555 1.00 94.81 96 ASN A CA 1
ATOM 764 C C . ASN A 1 96 ? -6.129 7.463 2.996 1.00 94.81 96 ASN A C 1
ATOM 766 O O . ASN A 1 96 ? -5.158 8.221 2.934 1.00 94.81 96 ASN A O 1
ATOM 770 N N . ILE A 1 97 ? -6.101 6.207 2.546 1.00 96.38 97 ILE A N 1
ATOM 771 C CA . ILE A 1 97 ? -4.891 5.561 2.016 1.00 96.38 97 ILE A CA 1
ATOM 772 C C . ILE A 1 97 ? -4.297 6.239 0.771 1.00 96.38 97 ILE A C 1
ATOM 774 O O . ILE A 1 97 ? -3.138 5.987 0.441 1.00 96.38 97 ILE A O 1
ATOM 778 N N . SER A 1 98 ? -5.035 7.120 0.090 1.00 95.81 98 SER A N 1
ATOM 779 C CA . SER A 1 98 ? -4.518 7.887 -1.051 1.00 95.81 98 SER A CA 1
ATOM 780 C C . SER A 1 98 ? -3.520 8.969 -0.633 1.00 95.81 98 SER A C 1
ATOM 782 O O . SER A 1 98 ? -2.723 9.406 -1.457 1.00 95.81 98 SER A O 1
ATOM 784 N N . VAL A 1 99 ? -3.523 9.373 0.642 1.00 94.81 99 VAL A N 1
ATOM 785 C CA . VAL A 1 99 ? -2.602 10.381 1.180 1.00 94.81 99 VAL A CA 1
ATOM 786 C C . VAL A 1 99 ? -1.302 9.707 1.614 1.00 94.81 99 VAL A C 1
ATOM 788 O O . VAL A 1 99 ? -1.281 8.976 2.609 1.00 94.81 99 VAL A O 1
ATOM 791 N N . VAL A 1 100 ? -0.232 9.965 0.862 1.00 91.94 100 VAL A N 1
ATOM 792 C CA . VAL A 1 100 ? 1.145 9.561 1.186 1.00 91.94 100 VAL A CA 1
ATOM 793 C C . VAL A 1 100 ? 1.753 10.576 2.152 1.00 91.94 100 VAL A C 1
ATOM 795 O O . VAL A 1 100 ? 1.450 11.765 2.092 1.00 91.94 100 VAL A O 1
ATOM 798 N N . ASP A 1 101 ? 2.558 10.097 3.093 1.00 89.12 101 ASP A N 1
ATOM 799 C CA . ASP A 1 101 ? 3.368 10.947 3.956 1.00 89.12 101 ASP A CA 1
ATOM 800 C C . ASP A 1 101 ? 4.786 11.059 3.390 1.00 89.12 101 ASP A C 1
ATOM 802 O O . ASP A 1 101 ? 5.638 10.209 3.648 1.00 89.12 101 ASP A O 1
ATOM 806 N N . ASP A 1 102 ? 5.024 12.127 2.631 1.00 76.12 102 ASP A N 1
ATOM 807 C CA . ASP A 1 102 ? 6.295 12.386 1.939 1.00 76.12 102 ASP A CA 1
ATOM 808 C C . ASP A 1 102 ? 7.440 12.782 2.893 1.00 76.12 102 ASP A C 1
ATOM 810 O O . ASP A 1 102 ? 8.562 13.038 2.461 1.00 76.12 102 ASP A O 1
ATOM 814 N N . ARG A 1 103 ? 7.176 12.872 4.206 1.00 67.94 103 ARG A N 1
ATOM 815 C CA . ARG A 1 103 ? 8.196 13.210 5.212 1.00 67.94 103 ARG A CA 1
ATOM 816 C C . ARG A 1 103 ? 9.067 12.019 5.593 1.00 67.94 103 ARG A C 1
ATOM 818 O O . ARG A 1 103 ? 10.125 12.216 6.188 1.00 67.94 103 ARG A O 1
ATOM 825 N N . VAL A 1 104 ? 8.625 10.798 5.292 1.00 65.12 104 VAL A N 1
ATOM 826 C CA . VAL A 1 104 ? 9.453 9.602 5.444 1.00 65.12 104 VAL A CA 1
ATOM 827 C C . VAL A 1 104 ? 10.184 9.385 4.135 1.00 65.12 104 VAL A C 1
ATOM 829 O O . VAL A 1 104 ? 9.560 9.134 3.111 1.00 65.12 104 VAL A O 1
ATOM 832 N N . VAL A 1 105 ? 11.508 9.531 4.189 1.00 58.34 105 VAL A N 1
ATOM 833 C CA . VAL A 1 105 ? 12.398 9.270 3.056 1.00 58.34 105 VAL A CA 1
ATOM 834 C C . VAL A 1 105 ? 12.093 7.868 2.532 1.00 58.34 105 VAL A C 1
ATOM 836 O O . VAL A 1 105 ? 12.112 6.922 3.320 1.00 58.34 105 VAL A O 1
ATOM 839 N N . ASP A 1 106 ? 11.798 7.759 1.231 1.00 64.06 106 ASP A N 1
ATOM 840 C CA . ASP A 1 106 ? 11.680 6.489 0.507 1.00 64.06 106 ASP A CA 1
ATOM 841 C C . ASP A 1 106 ? 12.967 5.684 0.788 1.00 64.06 106 ASP A C 1
ATOM 843 O O . ASP A 1 106 ? 14.035 5.976 0.247 1.00 64.06 106 ASP A O 1
ATOM 847 N N . GLN A 1 107 ? 12.888 4.735 1.721 1.00 69.50 107 GLN A N 1
ATOM 848 C CA . GLN A 1 107 ? 13.997 3.868 2.110 1.00 69.50 107 GLN A CA 1
ATOM 849 C C . GLN A 1 107 ? 13.734 2.457 1.605 1.00 69.50 107 GLN A C 1
ATOM 851 O O . GLN A 1 107 ? 12.609 1.955 1.693 1.00 69.50 107 GLN A O 1
ATOM 856 N N . ASN A 1 108 ? 14.801 1.815 1.142 1.00 80.88 108 ASN A N 1
ATOM 857 C CA . ASN A 1 108 ? 14.821 0.408 0.774 1.00 80.88 108 ASN A CA 1
ATOM 858 C C . ASN A 1 108 ? 14.905 -0.406 2.069 1.00 80.88 108 ASN A C 1
ATOM 860 O O . ASN A 1 108 ? 15.960 -0.475 2.699 1.00 80.88 108 ASN A O 1
ATOM 864 N N . VAL A 1 109 ? 13.767 -0.937 2.513 1.00 87.94 109 VAL A N 1
ATOM 865 C CA . VAL A 1 109 ? 13.639 -1.630 3.810 1.00 87.94 109 VAL A CA 1
ATOM 866 C C . VAL A 1 109 ? 13.417 -3.127 3.618 1.00 87.94 109 VAL A C 1
ATOM 868 O O . VAL A 1 109 ? 13.854 -3.924 4.447 1.00 87.94 109 VAL A O 1
ATOM 871 N N . VAL A 1 110 ? 12.733 -3.520 2.543 1.00 90.69 110 VAL A N 1
ATOM 872 C CA . VAL A 1 110 ? 12.474 -4.927 2.210 1.00 90.69 110 VAL A CA 1
ATOM 873 C C . VAL A 1 110 ? 13.279 -5.348 0.982 1.00 90.69 110 VAL A C 1
ATOM 875 O O . VAL A 1 110 ? 13.955 -4.536 0.364 1.00 90.69 110 VAL A O 1
ATOM 878 N N . SER A 1 111 ? 13.222 -6.629 0.618 1.00 88.62 111 SER A N 1
ATOM 879 C CA . SER A 1 111 ? 13.792 -7.093 -0.650 1.00 88.62 111 SER A CA 1
ATOM 880 C C . SER A 1 111 ? 12.842 -6.803 -1.816 1.00 88.62 111 SER A C 1
ATOM 882 O O . SER A 1 111 ? 11.645 -7.100 -1.729 1.00 88.62 111 SER A O 1
ATOM 884 N N . GLY A 1 112 ? 13.385 -6.267 -2.914 1.00 86.12 112 GLY A N 1
ATOM 885 C CA . GLY A 1 112 ? 12.680 -6.123 -4.192 1.00 86.12 112 GLY A CA 1
ATOM 886 C C . GLY A 1 112 ? 12.493 -7.442 -4.958 1.00 86.12 112 GLY A C 1
ATOM 887 O O . GLY A 1 112 ? 11.672 -7.512 -5.871 1.00 86.12 112 GLY A O 1
ATOM 888 N N . ASP A 1 113 ? 13.199 -8.514 -4.574 1.00 86.06 113 ASP A N 1
ATOM 889 C CA . ASP A 1 113 ? 13.066 -9.840 -5.189 1.00 86.06 113 ASP A CA 1
ATOM 890 C C . ASP A 1 113 ? 11.640 -10.379 -4.997 1.00 86.06 113 ASP A C 1
ATOM 892 O O . ASP A 1 113 ? 11.100 -10.418 -3.887 1.00 86.06 113 ASP A O 1
ATOM 896 N N . LEU A 1 114 ? 11.013 -10.820 -6.088 1.00 85.00 114 LEU A N 1
ATOM 897 C CA . LEU A 1 114 ? 9.648 -11.342 -6.088 1.00 85.00 114 LEU A CA 1
ATOM 898 C C . LEU A 1 114 ? 9.498 -12.611 -5.238 1.00 85.00 114 LEU A C 1
ATOM 900 O O . LEU A 1 114 ? 8.444 -12.815 -4.639 1.00 85.00 114 LEU A O 1
ATOM 904 N N . THR A 1 115 ? 10.547 -13.427 -5.147 1.00 85.38 115 THR A N 1
ATOM 905 C CA . THR A 1 115 ? 10.553 -14.719 -4.446 1.00 85.38 115 THR A CA 1
ATOM 906 C C . THR A 1 115 ? 10.984 -14.616 -2.986 1.00 85.38 115 THR A C 1
ATOM 908 O O . THR A 1 115 ? 10.635 -15.478 -2.179 1.00 85.38 115 THR A O 1
ATOM 911 N N . ALA A 1 116 ? 11.695 -13.548 -2.617 1.00 89.06 116 ALA A N 1
ATOM 912 C CA . ALA A 1 116 ? 12.125 -13.334 -1.244 1.00 89.06 116 ALA A CA 1
ATOM 913 C C . ALA A 1 116 ? 10.929 -13.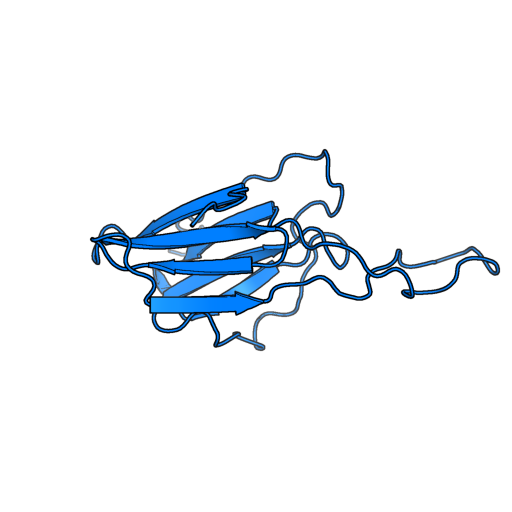026 -0.335 1.00 89.06 116 ALA A C 1
ATOM 915 O O . ALA A 1 116 ? 10.089 -12.180 -0.644 1.00 89.06 116 ALA A O 1
ATOM 916 N N . SER A 1 117 ? 10.853 -13.674 0.822 1.00 88.25 117 SER A N 1
ATOM 917 C CA . SER A 1 117 ? 9.862 -13.332 1.843 1.00 88.25 117 SER A CA 1
ATOM 918 C C . SER A 1 117 ? 10.208 -12.003 2.516 1.00 88.25 117 SER A C 1
ATOM 920 O O 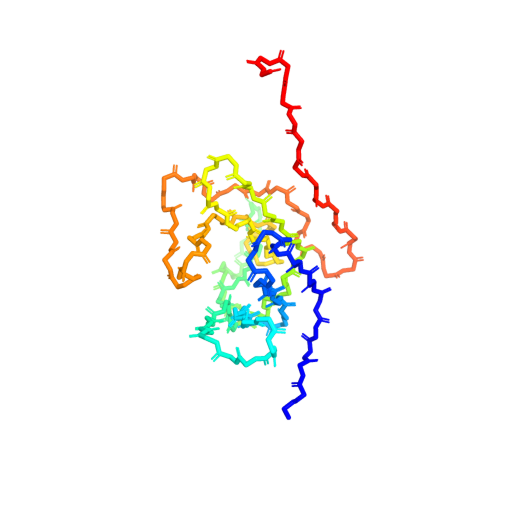. SER A 1 117 ? 11.380 -11.732 2.777 1.00 88.25 117 SER A O 1
ATOM 922 N N . ALA A 1 118 ? 9.196 -11.220 2.886 1.00 90.62 118 ALA A N 1
ATOM 923 C CA . ALA A 1 118 ? 9.353 -10.074 3.775 1.00 90.62 118 ALA A CA 1
ATOM 924 C C . ALA A 1 118 ? 8.341 -10.187 4.919 1.00 90.62 118 ALA A C 1
ATOM 926 O O . ALA A 1 118 ? 7.215 -10.626 4.711 1.00 90.62 118 ALA A O 1
ATOM 927 N N . VAL A 1 119 ? 8.746 -9.812 6.132 1.00 91.31 119 VAL A N 1
ATOM 928 C CA . VAL A 1 119 ? 7.871 -9.803 7.310 1.00 91.31 119 VAL A CA 1
ATOM 929 C C . VAL A 1 119 ? 8.062 -8.474 8.022 1.00 91.31 119 VAL A C 1
ATOM 931 O O . VAL A 1 119 ? 9.191 -8.084 8.311 1.00 91.31 119 VAL A O 1
ATOM 934 N N . LEU A 1 120 ? 6.961 -7.782 8.313 1.00 91.62 120 LEU A N 1
ATOM 935 C CA . LEU A 1 120 ? 6.969 -6.495 9.002 1.00 91.62 120 LEU A CA 1
ATOM 936 C C . LEU A 1 120 ? 6.001 -6.528 10.183 1.00 91.62 120 LEU A C 1
ATOM 938 O O . L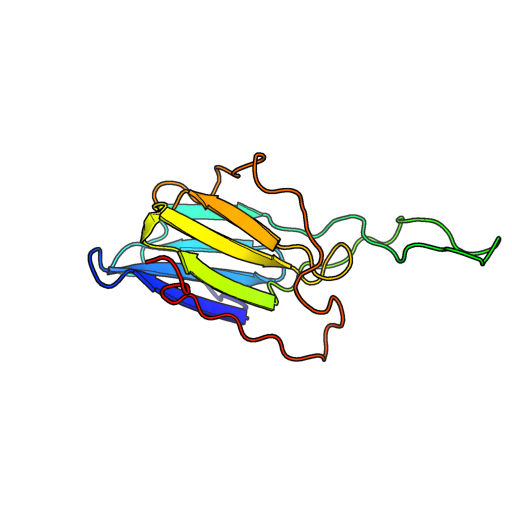EU A 1 120 ? 4.809 -6.774 10.020 1.00 91.62 120 LEU A O 1
ATOM 942 N N . PHE A 1 121 ? 6.507 -6.211 11.370 1.00 91.94 121 PHE A N 1
ATOM 943 C CA . PHE A 1 121 ? 5.706 -5.989 12.568 1.00 91.94 121 PHE A CA 1
ATOM 944 C C . PHE A 1 121 ? 6.162 -4.701 13.252 1.00 91.94 121 PHE A C 1
ATOM 946 O O . PHE A 1 121 ? 7.330 -4.322 13.182 1.00 91.94 121 PHE A O 1
ATOM 953 N N . VAL A 1 122 ? 5.231 -4.016 13.912 1.00 91.56 122 VAL A N 1
ATOM 954 C CA . VAL A 1 122 ? 5.502 -2.759 14.618 1.00 91.56 122 VAL A CA 1
ATOM 955 C C . VAL A 1 122 ? 5.274 -2.978 16.105 1.00 91.56 122 VAL A C 1
ATOM 957 O O . VAL A 1 122 ? 4.210 -3.443 16.507 1.00 91.56 122 VAL A O 1
ATOM 960 N N . ASN A 1 123 ? 6.267 -2.630 16.920 1.00 90.00 123 ASN A N 1
ATOM 961 C CA . ASN A 1 123 ? 6.203 -2.731 18.375 1.00 90.00 123 ASN A CA 1
ATOM 962 C C . ASN A 1 123 ? 6.814 -1.481 19.028 1.00 90.00 123 ASN A C 1
ATOM 964 O O . ASN A 1 123 ? 7.387 -0.631 18.343 1.00 90.00 123 ASN A O 1
ATOM 968 N N . LYS A 1 124 ? 6.671 -1.361 20.349 1.00 89.06 124 LYS A N 1
ATOM 969 C CA . LYS A 1 124 ? 7.311 -0.311 21.141 1.00 89.06 124 LYS A CA 1
ATOM 970 C C . LYS A 1 124 ? 8.830 -0.416 21.038 1.00 89.06 124 LYS A C 1
ATOM 972 O O . LYS A 1 124 ? 9.389 -1.512 21.056 1.00 89.06 124 LYS A O 1
ATOM 977 N N . GLY A 1 125 ? 9.471 0.742 20.913 1.00 84.94 125 GLY A N 1
ATOM 978 C CA . GLY A 1 125 ? 10.924 0.859 20.873 1.00 84.94 125 GLY A CA 1
ATOM 979 C C . GLY A 1 125 ? 11.547 1.018 22.267 1.00 84.94 125 GLY A C 1
ATOM 980 O O . GLY A 1 125 ? 10.827 1.119 23.253 1.00 84.94 125 GLY A O 1
ATOM 981 N N . PRO A 1 126 ? 12.886 1.106 22.352 1.00 87.06 126 PRO A N 1
ATOM 982 C CA . PRO A 1 126 ? 13.622 1.181 23.622 1.00 87.06 126 PRO A CA 1
ATOM 983 C C . PRO A 1 126 ? 13.326 2.419 24.485 1.00 87.06 126 PRO A C 1
ATOM 985 O O . PRO A 1 126 ? 13.572 2.397 25.685 1.00 87.06 126 PRO A O 1
ATOM 988 N N . ASN A 1 127 ? 12.832 3.497 23.870 1.00 82.12 127 ASN A N 1
ATOM 989 C CA . ASN A 1 127 ? 12.592 4.793 24.515 1.00 82.12 127 ASN A CA 1
ATOM 990 C C . ASN A 1 127 ? 11.090 5.085 24.719 1.00 82.12 127 ASN A C 1
ATOM 992 O O . ASN A 1 127 ? 10.707 6.248 24.858 1.00 82.12 127 ASN A O 1
ATOM 996 N N . GLU A 1 128 ? 10.239 4.055 24.662 1.00 63.44 128 GLU A N 1
ATOM 997 C CA . GLU A 1 128 ? 8.781 4.134 24.862 1.00 63.44 128 GLU A CA 1
ATOM 998 C C . GLU A 1 128 ? 8.280 3.248 26.004 1.00 63.44 128 GLU A C 1
ATOM 1000 O O . GLU A 1 128 ? 8.864 2.167 26.229 1.00 63.44 128 GLU A O 1
#

Sequence (128 aa):
MVFFLVEVVERLYTGRVYVAGVNRLYQLNSNLLLQSQVETGPARDGTICTDDPACDPRTRLSDNYNKALAIYHKQTKLIVCSSLYDGHCRLRNLYNISVVDDRVVDQNVVSGDLTASAVLFVNKGPNE

Radius of gyration: 15.65 Å; chains: 1; bounding box: 47×28×47 Å

InterPro domains:
  IPR001627 Sema domain [PS51004] (1-128)
  IPR015943 WD40/YVTN repeat-like-cont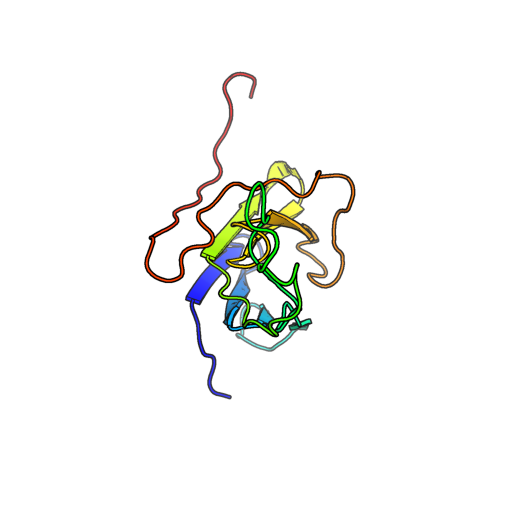aining domain superfamily [G3DSA:2.130.10.10] (5-128)
  IPR031148 Plexin family [PTHR22625] (14-125)
  IPR036352 Sema domain superfamily [SSF101912] (13-122)

Secondary structure (DSSP, 8-state):
----EEEEEEETTTTEEEEEEBSEEEEE-TT--EEEEEE---EE-----SS-TT--TT--EE--BEEEEEEEGGGTEEEEEESSTTTEEEEEESS-TT-B-TTS--EE-S---SSS---------TT-